Protein AF-A0A4Q0LN72-F1 (afdb_monomer_lite)

Foldseek 3Di:
DDPLVVQCVVCVVPVVSNVVSVVVVVVVVVQVVVQVVVCVVQVHHVPDPVSPPSPDDDDDGD

Secondary structure (DSSP, 8-state):
--HHHHHHHHHTT-HHHHHHHHHHHHHHHHHHHHHHHHHHHHTS-TT-GGGTTSS-------

Radius of gyration: 17.1 Å; chains: 1; bounding box: 35×22×40 Å

Organism: NCBI:txid47770

pLDDT: mean 92.29, std 6.48, range [56.09, 98.12]

InterPro domains:
  IPR001207 Transposase, mutator type [PF00872] (15-62)

Sequence (62 aa):
MNDFTKDFAQALFNPDKINDLLRKELQQAVNNLLEAELTAFLGYDPYARNGWNTGNSRNGAY

Structure (mmCIF, N/CA/C/O backbone):
data_AF-A0A4Q0LN72-F1
#
_entry.id   AF-A0A4Q0LN72-F1
#
loop_
_atom_site.group_PDB
_atom_site.id
_atom_site.type_symbol
_atom_site.label_atom_id
_atom_site.label_alt_id
_atom_site.label_comp_id
_atom_site.label_asym_id
_atom_site.label_entity_id
_atom_site.label_seq_id
_atom_site.pdbx_PDB_ins_code
_atom_site.Cartn_x
_atom_site.Cartn_y
_atom_site.Cartn_z
_atom_site.occupancy
_atom_site.B_iso_or_equiv
_atom_site.auth_seq_id
_atom_site.auth_comp_id
_atom_site.auth_asym_id
_atom_site.auth_atom_id
_atom_site.pdbx_PDB_model_num
ATOM 1 N N . MET A 1 1 ? -11.547 -17.113 13.008 1.00 56.09 1 MET A N 1
ATOM 2 C CA . MET A 1 1 ? -11.728 -15.645 12.987 1.00 56.09 1 MET A CA 1
ATOM 3 C C . MET A 1 1 ? -10.437 -15.078 12.424 1.00 56.09 1 MET A C 1
ATOM 5 O O . MET A 1 1 ? -9.395 -15.498 12.908 1.00 56.09 1 MET A O 1
ATOM 9 N N . ASN A 1 2 ? -10.481 -14.269 11.364 1.00 80.62 2 ASN A N 1
ATOM 10 C CA . ASN A 1 2 ? -9.281 -13.562 10.893 1.00 80.62 2 ASN A CA 1
ATOM 11 C C . ASN A 1 2 ? -8.978 -12.382 11.837 1.00 80.62 2 ASN A C 1
ATOM 13 O O . ASN A 1 2 ? -9.822 -12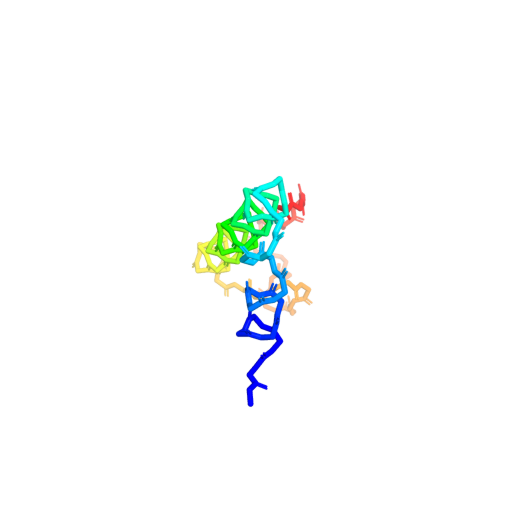.033 12.671 1.00 80.62 2 ASN A O 1
ATOM 17 N N . ASP A 1 3 ? -7.794 -11.787 11.701 1.00 84.44 3 ASP A N 1
ATOM 18 C CA . ASP A 1 3 ? -7.364 -10.673 12.553 1.00 84.44 3 ASP A CA 1
ATOM 19 C C . ASP A 1 3 ? -8.341 -9.488 12.458 1.00 84.44 3 ASP A C 1
ATOM 21 O O . ASP A 1 3 ? -8.818 -9.011 13.485 1.00 84.44 3 ASP A O 1
ATOM 25 N N . PHE A 1 4 ? -8.812 -9.154 11.249 1.00 87.62 4 PHE A N 1
ATOM 26 C CA . PHE A 1 4 ? -9.839 -8.126 11.039 1.00 87.62 4 PHE A CA 1
ATOM 27 C C . PHE A 1 4 ? -11.122 -8.362 11.851 1.00 87.62 4 PHE A C 1
ATOM 29 O O . PHE A 1 4 ? -11.603 -7.465 12.532 1.00 87.62 4 PHE A O 1
ATOM 36 N N . THR A 1 5 ? -11.702 -9.567 11.812 1.00 90.12 5 THR A N 1
ATOM 37 C CA . THR A 1 5 ? -12.982 -9.847 12.490 1.00 90.12 5 THR A CA 1
ATOM 38 C C . THR A 1 5 ? -12.824 -9.748 14.010 1.00 90.12 5 THR A C 1
ATOM 40 O O . THR A 1 5 ? -13.756 -9.341 14.704 1.00 90.12 5 THR A O 1
ATOM 43 N N . LYS A 1 6 ? -11.646 -10.100 14.541 1.00 89.94 6 LYS A N 1
ATOM 44 C CA . LYS A 1 6 ? -11.323 -9.946 15.964 1.00 89.94 6 LYS A CA 1
ATOM 45 C C . LYS A 1 6 ? -11.168 -8.468 16.340 1.00 89.94 6 LYS A C 1
ATOM 47 O 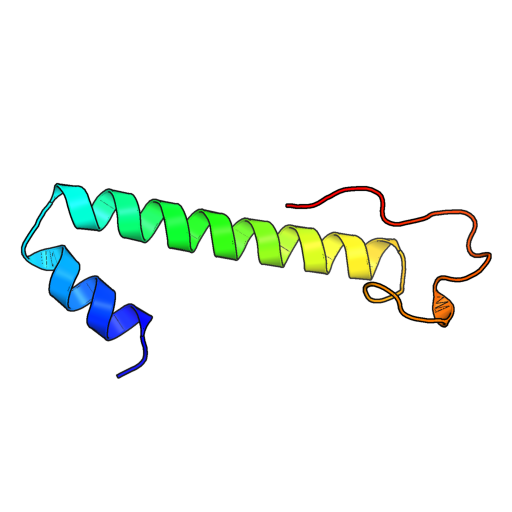O . LYS A 1 6 ? -11.762 -8.034 17.329 1.00 89.94 6 LYS A O 1
ATOM 52 N N . ASP A 1 7 ? -10.425 -7.707 15.545 1.00 89.75 7 ASP A N 1
ATOM 53 C CA . ASP A 1 7 ? -10.145 -6.292 15.804 1.00 89.75 7 ASP A CA 1
ATOM 54 C C . ASP A 1 7 ? -11.399 -5.427 15.630 1.00 89.75 7 ASP A C 1
ATOM 56 O O . ASP A 1 7 ? -11.671 -4.544 16.444 1.00 89.75 7 ASP A O 1
ATOM 60 N N . PHE A 1 8 ? -12.238 -5.757 14.647 1.00 91.06 8 PHE A N 1
ATOM 61 C CA . PHE A 1 8 ? -13.543 -5.139 14.442 1.00 91.06 8 PHE A CA 1
ATOM 62 C C . PHE A 1 8 ? -14.486 -5.407 15.617 1.00 91.06 8 PHE A C 1
ATOM 64 O O . PHE A 1 8 ? -15.079 -4.473 16.153 1.00 91.06 8 PHE A O 1
ATOM 71 N N . ALA A 1 9 ? -14.574 -6.658 16.088 1.00 90.56 9 ALA A N 1
ATOM 72 C CA . ALA A 1 9 ? -15.389 -6.996 17.254 1.00 90.56 9 ALA A CA 1
ATOM 73 C C . ALA A 1 9 ? -14.943 -6.240 18.518 1.00 90.56 9 ALA A C 1
ATOM 75 O O . ALA A 1 9 ? -15.787 -5.808 19.298 1.00 90.56 9 ALA A O 1
ATOM 76 N N . GLN A 1 10 ? -13.636 -6.034 18.713 1.00 88.44 10 GLN A N 1
ATOM 77 C CA . GLN A 1 10 ? -13.128 -5.208 19.813 1.00 88.44 10 GLN A CA 1
ATOM 78 C C . GLN A 1 10 ? -13.427 -3.717 19.623 1.00 88.44 10 GLN A C 1
ATOM 80 O O . GLN A 1 10 ? -13.752 -3.030 20.594 1.00 88.44 10 GLN A O 1
ATOM 85 N N . ALA A 1 11 ? -13.325 -3.212 18.393 1.00 90.50 11 ALA A N 1
ATOM 86 C CA . ALA A 1 11 ? -13.593 -1.816 18.075 1.00 90.50 11 ALA A CA 1
ATOM 87 C C . ALA A 1 11 ? -15.071 -1.445 18.278 1.00 90.50 11 ALA A C 1
ATOM 89 O O . ALA A 1 11 ? -15.344 -0.333 18.710 1.00 90.50 11 ALA A O 1
ATOM 90 N N . LEU A 1 12 ? -16.021 -2.368 18.076 1.00 90.00 12 LEU A N 1
ATOM 91 C CA . LEU A 1 12 ? -17.459 -2.115 18.279 1.00 90.00 12 LEU A CA 1
ATOM 92 C C . LEU A 1 12 ? -17.820 -1.584 19.678 1.00 90.00 12 LEU A C 1
ATOM 94 O O . LEU A 1 12 ? -18.804 -0.864 19.827 1.00 90.00 12 LEU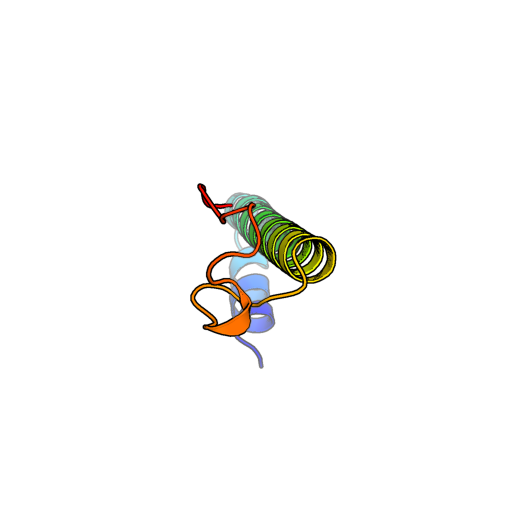 A O 1
ATOM 98 N N . PHE A 1 13 ? -17.020 -1.902 20.696 1.00 89.81 13 PHE A N 1
ATOM 99 C CA . PHE A 1 13 ? -17.229 -1.427 22.067 1.00 89.81 13 PHE A CA 1
ATOM 100 C C . PHE A 1 13 ? -16.613 -0.044 22.344 1.00 89.81 13 PHE A C 1
ATOM 102 O O . PHE A 1 13 ? -16.732 0.467 23.456 1.00 89.81 13 PHE A O 1
ATOM 109 N N . ASN A 1 14 ? -15.937 0.564 21.363 1.00 87.81 14 ASN A N 1
ATOM 110 C CA . ASN A 1 14 ? -15.294 1.870 21.479 1.00 87.81 14 ASN A CA 1
ATOM 111 C C . ASN A 1 14 ? -15.418 2.662 20.152 1.00 87.81 14 ASN A C 1
ATOM 113 O O . ASN A 1 14 ? -14.664 2.392 19.214 1.00 87.81 14 ASN A O 1
ATOM 117 N N . PRO A 1 15 ? -16.313 3.667 20.078 1.00 77.00 15 PRO A N 1
ATOM 118 C CA . PRO A 1 15 ? -16.578 4.433 18.856 1.00 77.00 15 PRO A CA 1
ATOM 119 C C . PRO A 1 15 ? -15.332 5.038 18.191 1.00 77.00 15 PRO A C 1
ATOM 121 O O . PRO A 1 15 ? -15.222 5.014 16.965 1.00 77.00 15 PRO A O 1
ATOM 124 N N . ASP A 1 16 ? -14.362 5.513 18.978 1.00 82.94 16 ASP A N 1
ATOM 125 C CA . ASP A 1 16 ? -13.128 6.111 18.453 1.00 82.94 16 ASP A CA 1
ATOM 126 C C . ASP A 1 16 ? -12.231 5.063 17.776 1.00 82.94 16 ASP A C 1
ATOM 128 O O . ASP A 1 16 ? -11.583 5.336 16.763 1.00 82.94 16 ASP A O 1
ATOM 132 N N . LYS A 1 17 ? -12.250 3.817 18.270 1.00 89.00 17 LYS A N 1
ATOM 133 C CA . LYS A 1 17 ? -11.477 2.711 17.686 1.00 89.00 17 LYS A CA 1
ATOM 134 C C . LYS A 1 17 ? -12.031 2.231 16.349 1.00 89.00 17 LYS A C 1
ATOM 136 O O . LYS A 1 17 ? -11.251 1.741 15.537 1.00 89.00 17 LYS A O 1
ATOM 141 N N . ILE A 1 18 ? -13.338 2.361 16.104 1.00 91.06 18 ILE A N 1
ATOM 142 C CA . ILE A 1 18 ? -13.947 1.942 14.828 1.00 91.06 18 ILE A CA 1
ATOM 143 C C . ILE A 1 18 ? -13.424 2.813 13.689 1.00 91.06 18 ILE A C 1
ATOM 145 O O . ILE A 1 18 ? -12.984 2.290 12.668 1.00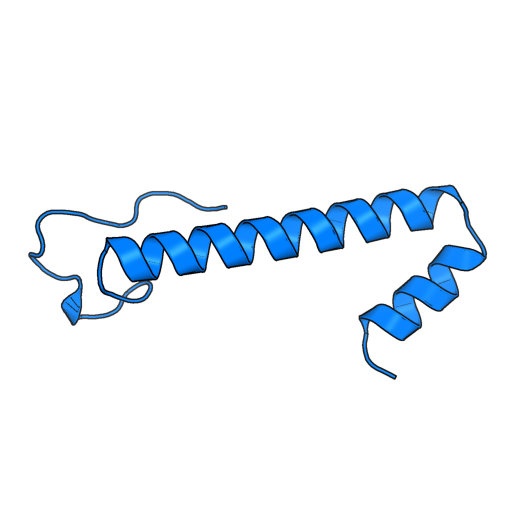 91.06 18 ILE A O 1
ATOM 149 N N . ASN A 1 19 ? -13.426 4.134 13.874 1.00 91.00 19 ASN A N 1
ATOM 150 C CA . ASN A 1 19 ? -12.954 5.063 12.848 1.00 91.00 19 ASN A CA 1
ATOM 151 C C . ASN A 1 19 ? -11.465 4.865 12.544 1.00 91.00 19 ASN A C 1
ATOM 153 O O . ASN A 1 19 ? -11.062 4.891 11.382 1.00 91.00 19 ASN A O 1
ATOM 157 N N . ASP A 1 20 ? -10.649 4.634 13.574 1.00 92.94 20 ASP A N 1
ATOM 158 C CA . ASP A 1 20 ? -9.221 4.365 13.406 1.00 92.94 20 ASP A CA 1
ATOM 159 C C . ASP A 1 20 ? -8.949 3.026 12.714 1.00 92.94 20 ASP A C 1
ATOM 161 O O . ASP A 1 20 ? -8.068 2.959 11.855 1.00 92.94 20 ASP A O 1
ATOM 165 N N . LEU A 1 21 ? -9.706 1.977 13.055 1.00 93.50 21 LEU A N 1
ATOM 166 C CA . LEU A 1 21 ? -9.622 0.680 12.385 1.00 93.50 21 LEU A CA 1
ATOM 167 C C . LEU A 1 21 ? -9.963 0.827 10.899 1.00 93.50 21 LEU A C 1
ATOM 169 O O . LEU A 1 21 ? -9.150 0.482 10.049 1.00 93.50 21 LEU A O 1
ATOM 173 N N . LEU A 1 22 ? -11.118 1.419 10.580 1.00 92.94 22 LEU A N 1
ATOM 174 C CA . LEU A 1 22 ? -11.550 1.609 9.193 1.00 92.94 22 LEU A CA 1
ATOM 175 C C . LEU A 1 22 ? -10.567 2.468 8.390 1.00 92.94 22 LEU A C 1
ATOM 177 O O . LEU A 1 22 ? -10.299 2.158 7.232 1.00 92.94 22 LEU A O 1
ATOM 181 N N . ARG A 1 23 ? -9.989 3.516 8.995 1.00 94.62 23 ARG A N 1
ATOM 182 C CA . ARG A 1 23 ? -8.964 4.344 8.341 1.00 94.62 23 ARG A CA 1
ATOM 183 C C . ARG A 1 23 ? -7.733 3.522 7.963 1.00 94.62 23 ARG A C 1
ATOM 185 O O . ARG A 1 23 ? -7.246 3.662 6.846 1.00 94.62 23 ARG A O 1
ATOM 192 N N . LYS A 1 24 ? -7.236 2.684 8.878 1.00 94.56 24 LYS A N 1
ATOM 193 C CA . LYS A 1 24 ? -6.052 1.841 8.644 1.00 94.56 24 LYS A CA 1
ATOM 194 C C . LYS A 1 24 ? -6.308 0.794 7.568 1.00 94.56 24 LYS A C 1
ATOM 196 O O . LYS A 1 24 ? -5.492 0.658 6.665 1.00 94.56 24 LYS A O 1
ATOM 201 N N . GLU A 1 25 ? -7.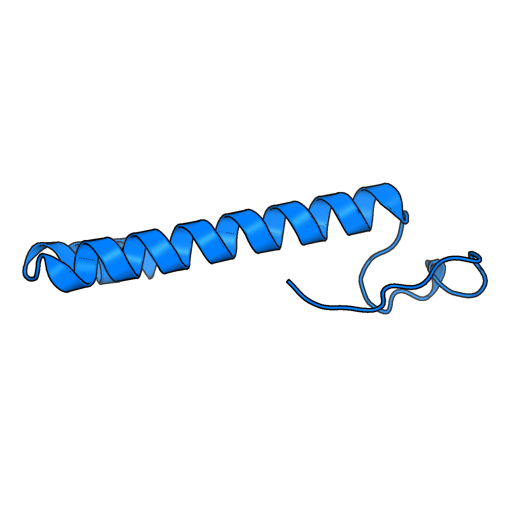450 0.116 7.633 1.00 94.94 25 GLU A N 1
ATOM 202 C CA . GLU A 1 25 ? -7.837 -0.892 6.640 1.00 94.94 25 GLU A CA 1
ATOM 203 C C . GLU A 1 25 ? -8.000 -0.270 5.250 1.00 94.94 25 GLU A C 1
ATOM 205 O O . GLU A 1 25 ? -7.503 -0.806 4.261 1.00 94.94 25 GLU A O 1
ATOM 210 N N . LEU A 1 26 ? -8.631 0.907 5.166 1.00 96.62 26 LEU A N 1
ATOM 211 C CA . LEU A 1 26 ? -8.767 1.636 3.907 1.00 96.62 26 LEU A CA 1
ATOM 212 C C . LEU A 1 26 ? -7.403 2.080 3.364 1.00 96.62 26 LEU A C 1
ATOM 214 O O . LEU A 1 26 ? -7.137 1.898 2.180 1.00 96.62 26 LEU A O 1
ATOM 218 N N . GLN A 1 27 ? -6.530 2.624 4.216 1.00 97.25 27 GLN A N 1
ATOM 219 C CA . GLN A 1 27 ? -5.174 3.004 3.819 1.00 97.25 27 GLN A CA 1
ATOM 220 C C . GLN A 1 27 ? -4.398 1.796 3.284 1.00 97.25 27 GLN A C 1
ATOM 222 O O . GLN A 1 27 ? -3.813 1.876 2.210 1.00 97.25 27 GLN A O 1
ATOM 227 N N . GLN A 1 28 ? -4.437 0.663 3.985 1.00 96.31 28 GLN A N 1
ATOM 228 C CA . GLN A 1 28 ? -3.757 -0.552 3.546 1.00 96.31 28 GLN A CA 1
ATOM 229 C C . GLN A 1 28 ? -4.320 -1.073 2.218 1.00 96.31 28 GLN A C 1
ATOM 231 O O . GLN A 1 28 ? -3.555 -1.432 1.326 1.00 96.31 28 GLN A O 1
ATOM 236 N N . ALA A 1 29 ? -5.646 -1.082 2.056 1.00 96.81 29 ALA A N 1
ATOM 237 C CA . ALA A 1 29 ? -6.283 -1.505 0.813 1.00 96.81 29 ALA A CA 1
ATOM 238 C C . ALA A 1 29 ? -5.891 -0.607 -0.373 1.00 96.81 29 ALA A C 1
ATOM 240 O O . ALA A 1 29 ? -5.576 -1.118 -1.447 1.00 96.81 29 ALA A O 1
ATOM 241 N N . VAL A 1 30 ? -5.870 0.716 -0.174 1.00 98.06 30 VAL A N 1
ATOM 242 C CA . VAL A 1 30 ? -5.452 1.682 -1.202 1.00 98.06 30 VAL A CA 1
ATOM 243 C C . VAL A 1 30 ? -3.968 1.525 -1.528 1.00 98.06 30 VAL A C 1
ATOM 245 O O . VAL A 1 30 ? -3.619 1.470 -2.703 1.00 98.06 30 VAL A O 1
ATOM 248 N N . ASN A 1 31 ? -3.100 1.378 -0.527 1.00 97.94 31 ASN A N 1
ATOM 249 C CA . ASN A 1 31 ? -1.665 1.190 -0.750 1.00 97.94 31 ASN A CA 1
ATOM 250 C C . ASN A 1 31 ? -1.384 -0.097 -1.536 1.00 97.94 31 ASN A C 1
ATOM 252 O O . ASN A 1 31 ? -0.648 -0.063 -2.519 1.00 97.94 31 ASN A O 1
ATOM 256 N N . ASN A 1 32 ? -2.043 -1.203 -1.182 1.00 97.19 32 ASN A N 1
ATOM 257 C CA . ASN A 1 32 ? -1.924 -2.464 -1.916 1.00 97.19 32 ASN A CA 1
ATOM 258 C C . ASN A 1 32 ? -2.397 -2.332 -3.372 1.00 97.19 32 ASN A C 1
ATOM 260 O O . ASN A 1 32 ? -1.785 -2.902 -4.276 1.00 97.19 32 ASN A O 1
ATOM 264 N N . LEU A 1 33 ? -3.482 -1.584 -3.608 1.00 98.12 33 LEU A N 1
ATOM 265 C CA . LEU A 1 33 ? -3.977 -1.317 -4.958 1.00 98.12 33 LEU A CA 1
ATOM 266 C C . LEU A 1 33 ? -2.951 -0.517 -5.770 1.00 98.12 33 LEU A C 1
ATOM 268 O O . LEU A 1 33 ? -2.619 -0.918 -6.882 1.00 98.12 33 LEU A O 1
ATOM 272 N N . LEU A 1 34 ? -2.407 0.563 -5.202 1.00 97.69 34 LEU A N 1
ATOM 273 C CA . LEU A 1 34 ? -1.396 1.396 -5.858 1.00 97.69 34 LEU A CA 1
ATOM 274 C C . LEU A 1 34 ? -0.110 0.613 -6.155 1.00 97.69 34 LEU A C 1
ATOM 276 O O . LEU A 1 34 ? 0.469 0.755 -7.233 1.00 97.69 34 LEU A O 1
ATOM 280 N N . GLU A 1 35 ? 0.328 -0.252 -5.238 1.00 96.75 35 GLU A N 1
ATOM 281 C CA . GLU A 1 35 ? 1.474 -1.132 -5.473 1.00 96.75 35 GLU A CA 1
ATOM 282 C C . GLU A 1 35 ? 1.221 -2.113 -6.620 1.00 96.75 35 GLU A C 1
ATOM 284 O O . GLU A 1 35 ? 2.103 -2.300 -7.465 1.00 96.75 35 GLU A O 1
ATOM 289 N N . ALA A 1 36 ? 0.026 -2.710 -6.679 1.00 96.88 36 ALA A N 1
ATOM 290 C CA . ALA A 1 36 ? -0.366 -3.621 -7.749 1.00 96.88 36 ALA A CA 1
ATOM 291 C C . ALA A 1 36 ? -0.451 -2.909 -9.109 1.00 96.88 36 ALA A C 1
ATOM 293 O O . ALA A 1 36 ? 0.055 -3.428 -10.106 1.00 96.88 36 ALA A O 1
ATOM 294 N N . GLU A 1 37 ? -1.025 -1.705 -9.150 1.00 97.25 37 GLU A N 1
ATOM 295 C CA . GLU A 1 37 ? -1.073 -0.868 -10.353 1.00 97.25 37 GLU A CA 1
ATOM 296 C C . GLU A 1 37 ? 0.333 -0.480 -10.825 1.00 97.25 37 GLU A C 1
ATOM 298 O O . GLU A 1 37 ? 0.633 -0.592 -12.015 1.00 97.25 37 GLU A O 1
ATOM 303 N N . LEU A 1 38 ? 1.232 -0.105 -9.907 1.00 96.88 38 LEU A N 1
ATOM 304 C CA . LEU A 1 38 ? 2.624 0.200 -10.242 1.00 96.88 38 LEU A CA 1
ATOM 305 C C . LEU A 1 38 ? 3.355 -1.032 -10.796 1.00 96.88 38 LEU A C 1
ATOM 307 O O . LEU A 1 38 ? 4.114 -0.913 -11.759 1.00 96.88 38 LEU A O 1
ATOM 311 N N . THR A 1 39 ? 3.120 -2.216 -10.223 1.00 96.75 39 THR A N 1
ATOM 312 C CA . THR A 1 39 ? 3.644 -3.484 -10.755 1.00 96.75 39 THR A CA 1
ATOM 313 C C . THR A 1 39 ? 3.138 -3.755 -12.163 1.00 96.75 39 THR A C 1
ATOM 315 O O . THR A 1 39 ? 3.944 -4.063 -13.040 1.00 96.75 39 THR A O 1
ATOM 318 N N . ALA A 1 40 ? 1.834 -3.608 -12.397 1.00 97.06 40 ALA A N 1
ATOM 319 C CA . ALA A 1 40 ? 1.237 -3.804 -13.713 1.00 97.06 40 ALA A CA 1
ATOM 320 C C . ALA A 1 40 ? 1.776 -2.801 -14.745 1.00 97.06 40 ALA A C 1
ATOM 322 O O . ALA A 1 40 ? 2.066 -3.185 -15.875 1.00 97.06 40 ALA A O 1
ATOM 323 N N . PHE A 1 41 ? 1.961 -1.538 -14.349 1.00 96.00 41 PHE A N 1
ATOM 324 C CA . PHE A 1 41 ? 2.503 -0.488 -15.209 1.00 96.00 41 PHE A CA 1
ATOM 325 C C . PHE A 1 41 ? 3.974 -0.724 -15.575 1.00 96.00 41 PHE A C 1
ATOM 327 O O . PHE A 1 41 ? 4.351 -0.613 -16.739 1.00 96.00 41 PHE A O 1
ATOM 334 N N . LEU A 1 42 ? 4.812 -1.052 -14.587 1.00 96.06 42 LEU A N 1
ATOM 335 C CA . LEU A 1 42 ? 6.242 -1.283 -14.798 1.00 96.06 42 LEU A CA 1
ATOM 336 C C . LEU A 1 42 ? 6.539 -2.645 -15.443 1.00 96.06 42 LEU A C 1
ATOM 338 O O . LEU A 1 42 ? 7.585 -2.811 -16.068 1.00 96.06 42 LEU A O 1
ATOM 342 N N . GLY A 1 43 ? 5.644 -3.622 -15.281 1.00 96.69 43 GLY A N 1
ATOM 343 C CA . GLY A 1 43 ? 5.817 -4.990 -15.774 1.00 96.69 43 GLY A CA 1
ATOM 344 C C . GLY A 1 43 ? 6.769 -5.845 -14.930 1.00 96.69 43 GLY A C 1
ATOM 345 O O . GLY A 1 43 ? 7.216 -6.899 -15.387 1.00 96.69 43 GLY A O 1
ATOM 346 N N . TYR A 1 44 ? 7.108 -5.405 -13.713 1.00 96.81 44 TYR A N 1
ATOM 347 C CA . TYR A 1 44 ? 7.972 -6.151 -12.801 1.00 96.81 44 TYR A CA 1
ATOM 348 C C . TYR A 1 44 ? 7.688 -5.870 -11.322 1.00 96.81 44 TYR A C 1
ATOM 350 O O . TYR A 1 44 ? 7.360 -4.746 -10.933 1.00 96.81 44 TYR A O 1
ATOM 358 N N . ASP A 1 45 ? 7.871 -6.893 -10.486 1.00 96.25 45 ASP A N 1
ATOM 359 C CA . ASP A 1 45 ? 7.720 -6.820 -9.030 1.00 96.25 45 ASP A CA 1
ATOM 360 C C . ASP A 1 45 ? 8.845 -6.022 -8.352 1.00 96.25 45 ASP A C 1
ATOM 362 O O . ASP A 1 45 ? 9.941 -5.886 -8.907 1.00 96.25 45 ASP A O 1
ATOM 366 N N . PRO A 1 46 ? 8.630 -5.503 -7.129 1.00 94.50 46 PRO A N 1
ATOM 367 C CA . PRO A 1 46 ? 9.692 -4.870 -6.356 1.00 94.50 46 PRO A CA 1
ATOM 368 C C . PRO A 1 46 ? 10.965 -5.727 -6.310 1.00 94.50 46 PRO A C 1
ATOM 370 O O . PRO A 1 46 ? 10.929 -6.909 -5.979 1.00 94.50 46 PRO A O 1
ATOM 373 N N . TYR A 1 47 ? 12.100 -5.115 -6.655 1.00 93.75 47 TYR A N 1
ATOM 374 C CA . TYR A 1 47 ? 13.432 -5.741 -6.679 1.00 93.75 47 TYR A CA 1
ATOM 375 C C . TYR A 1 47 ? 13.620 -6.914 -7.656 1.00 93.75 47 TYR A C 1
ATOM 377 O O . TYR A 1 47 ? 14.689 -7.530 -7.671 1.00 93.75 47 TYR A O 1
ATOM 385 N N . ALA A 1 48 ? 12.637 -7.215 -8.504 1.00 96.81 48 ALA A N 1
ATOM 386 C CA . ALA A 1 48 ? 12.757 -8.293 -9.467 1.00 96.81 48 ALA A CA 1
ATOM 387 C C . ALA A 1 48 ? 13.773 -7.952 -10.577 1.00 96.81 48 ALA A C 1
ATOM 389 O O . ALA A 1 48 ? 13.884 -6.817 -11.046 1.00 96.81 48 ALA A O 1
ATOM 390 N N . ARG A 1 49 ? 14.556 -8.958 -10.998 1.00 95.31 49 ARG A N 1
ATOM 391 C CA . ARG A 1 49 ? 15.666 -8.787 -11.959 1.00 95.31 49 ARG A CA 1
ATOM 392 C C . ARG A 1 49 ? 15.192 -8.344 -13.347 1.00 95.31 49 ARG A C 1
ATOM 394 O O . ARG A 1 49 ? 15.928 -7.665 -14.051 1.00 95.31 49 ARG A O 1
ATOM 401 N N . ASN A 1 50 ? 13.974 -8.708 -13.735 1.00 93.44 50 ASN A N 1
ATOM 402 C CA . ASN A 1 50 ? 13.329 -8.228 -14.963 1.00 93.44 50 ASN A CA 1
ATOM 403 C C . ASN A 1 50 ? 13.168 -6.698 -15.001 1.00 93.44 50 ASN A C 1
ATOM 405 O O . ASN A 1 50 ? 13.055 -6.149 -16.089 1.00 93.44 50 ASN A O 1
ATOM 409 N N . GLY A 1 51 ? 13.213 -6.014 -13.853 1.00 94.12 51 GLY A N 1
ATOM 410 C CA . GLY A 1 51 ? 13.235 -4.554 -13.776 1.00 94.12 51 GLY A CA 1
ATOM 411 C C . GLY A 1 51 ? 14.591 -3.907 -14.076 1.00 94.12 51 GLY A C 1
ATOM 412 O O . GLY A 1 51 ? 14.692 -2.684 -14.087 1.00 94.12 51 GLY A O 1
ATOM 413 N N . TRP A 1 52 ? 15.660 -4.679 -14.290 1.00 94.12 52 TRP A N 1
ATOM 414 C CA . TRP A 1 52 ? 16.984 -4.115 -14.558 1.00 94.12 52 TRP A CA 1
ATOM 415 C C . TRP A 1 52 ? 17.080 -3.589 -15.991 1.00 94.12 52 TRP A C 1
ATOM 417 O O . TRP A 1 52 ? 16.698 -4.272 -16.936 1.00 94.12 52 TRP A O 1
ATOM 427 N N . ASN A 1 53 ? 17.658 -2.395 -16.156 1.00 93.88 53 ASN A N 1
ATOM 428 C CA . ASN A 1 53 ? 17.865 -1.742 -17.456 1.00 93.88 53 ASN A CA 1
ATOM 429 C C . ASN A 1 53 ? 16.575 -1.499 -18.272 1.00 93.88 53 ASN A C 1
ATOM 431 O O . ASN A 1 53 ? 16.644 -1.335 -19.487 1.00 93.88 53 ASN A O 1
ATOM 435 N N . THR A 1 54 ? 15.405 -1.436 -17.625 1.00 93.75 54 THR A N 1
ATOM 436 C CA . THR A 1 54 ? 14.110 -1.129 -18.271 1.00 93.75 54 THR A CA 1
ATOM 437 C C . THR A 1 54 ? 13.904 0.366 -18.542 1.00 93.75 54 THR A C 1
ATOM 439 O O . THR A 1 54 ? 12.972 0.745 -19.245 1.00 93.75 54 THR A O 1
ATOM 442 N N . GLY A 1 55 ? 14.758 1.228 -17.980 1.00 94.81 55 GLY A N 1
ATOM 443 C CA . GLY A 1 55 ? 14.695 2.686 -18.123 1.00 94.81 55 GLY A CA 1
ATOM 444 C C . GLY A 1 55 ? 13.819 3.398 -17.086 1.00 94.81 55 GLY A C 1
ATOM 445 O O . GLY A 1 55 ? 13.984 4.599 -16.904 1.00 94.81 55 GLY A O 1
ATOM 446 N N . ASN A 1 56 ? 12.965 2.672 -16.355 1.00 94.31 56 ASN A N 1
ATOM 447 C CA . ASN A 1 56 ? 12.155 3.199 -15.254 1.00 94.31 56 ASN A CA 1
ATOM 448 C C . ASN A 1 56 ? 12.400 2.389 -13.980 1.00 94.31 56 ASN A C 1
ATOM 450 O O . ASN A 1 56 ? 12.456 1.166 -14.034 1.00 94.31 56 ASN A O 1
ATOM 454 N N . SER A 1 57 ? 12.508 3.074 -12.839 1.00 93.75 57 SER A N 1
ATOM 455 C CA . SER A 1 57 ? 12.770 2.467 -11.528 1.00 93.75 57 SER A CA 1
ATOM 456 C C . SER A 1 57 ? 11.695 2.857 -10.519 1.00 93.75 57 SER A C 1
ATOM 458 O O . SER A 1 57 ? 11.201 3.984 -10.530 1.00 93.75 57 SER A O 1
ATOM 460 N N . ARG A 1 58 ? 11.380 1.949 -9.588 1.00 94.81 58 ARG A N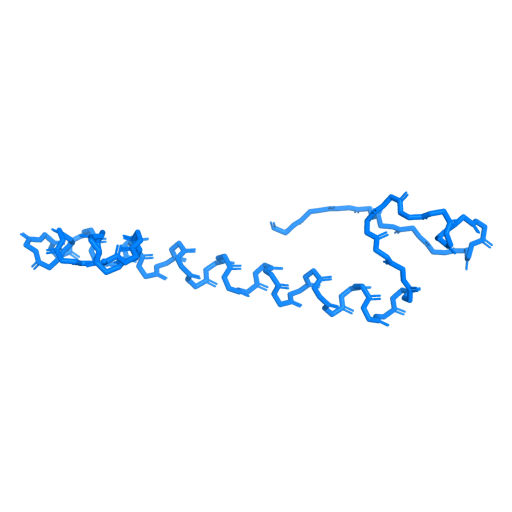 1
ATOM 461 C CA . ARG A 1 58 ? 10.568 2.273 -8.405 1.00 94.81 58 ARG A CA 1
ATOM 462 C C . ARG A 1 58 ? 11.368 3.208 -7.494 1.00 94.81 58 ARG A C 1
ATOM 464 O O . ARG A 1 58 ? 12.495 2.872 -7.138 1.00 94.81 58 ARG A O 1
ATOM 471 N N . ASN A 1 59 ? 10.802 4.356 -7.126 1.00 93.62 59 ASN A N 1
ATOM 472 C CA . ASN A 1 59 ? 11.487 5.375 -6.322 1.00 93.62 59 ASN A CA 1
ATOM 473 C C . ASN A 1 59 ? 10.529 6.071 -5.336 1.00 93.62 59 ASN A C 1
ATOM 475 O O . ASN A 1 59 ? 10.223 7.253 -5.477 1.00 93.62 59 ASN A O 1
ATOM 479 N N . GLY A 1 60 ? 10.010 5.317 -4.368 1.00 90.50 60 GLY A N 1
ATOM 480 C CA . GLY A 1 60 ? 9.056 5.806 -3.372 1.00 90.50 60 GLY A CA 1
ATOM 481 C C . GLY A 1 60 ? 8.407 4.664 -2.590 1.00 90.50 60 GLY A C 1
ATOM 482 O O . GLY A 1 60 ? 8.786 3.505 -2.764 1.00 90.50 60 GLY A O 1
ATOM 483 N N . ALA A 1 61 ? 7.439 5.007 -1.742 1.00 88.12 61 ALA A N 1
ATOM 484 C CA . ALA A 1 61 ? 6.622 4.078 -0.964 1.00 88.12 61 ALA A CA 1
ATOM 485 C C . ALA A 1 61 ? 5.188 4.623 -0.844 1.00 88.12 61 ALA A C 1
ATOM 487 O O . ALA A 1 61 ? 4.978 5.823 -1.053 1.00 88.12 61 ALA A O 1
ATOM 488 N N . TYR A 1 62 ? 4.243 3.744 -0.503 1.00 81.56 62 TYR A N 1
ATOM 489 C CA . TYR A 1 62 ? 2.825 4.056 -0.315 1.00 81.56 62 TYR A CA 1
ATOM 490 C C . TYR A 1 62 ? 2.401 3.802 1.131 1.00 81.56 62 TYR A C 1
ATOM 492 O O . TYR A 1 62 ? 2.762 2.741 1.687 1.00 81.56 62 TYR A O 1
#